Protein AF-A0A9E4X106-F1 (afdb_monomer_lite)

pLDDT: mean 78.05, std 12.94, range [44.59, 94.25]

Sequence (118 aa):
TEDYRITYKGVKAHIGASHWQFVARKNVLQQFLPFSMDRPMGQVLALDENINERGYLRLMTPEPLAMNMSNSVLPVPAGSRNRRPAKSLKRRVLDLAPVRRGLLWFYDRVFSWYYAEA

Radius of gyration: 22.35 Å; chains: 1; bounding box: 54×32×47 Å

Structure (mmCIF, N/CA/C/O backbone):
data_AF-A0A9E4X106-F1
#
_entry.id   AF-A0A9E4X106-F1
#
loop_
_atom_site.group_PDB
_atom_site.id
_atom_site.type_symbol
_atom_site.label_atom_id
_atom_site.label_alt_id
_atom_site.label_comp_id
_atom_site.label_asym_id
_atom_site.label_entity_id
_atom_site.label_seq_id
_atom_site.pdbx_PDB_ins_code
_atom_site.Cartn_x
_atom_site.Cartn_y
_atom_site.Cartn_z
_atom_site.occupancy
_atom_site.B_iso_or_equiv
_atom_site.auth_seq_id
_atom_site.auth_comp_id
_atom_site.auth_asym_id
_atom_site.auth_atom_id
_atom_site.pdbx_PDB_model_num
ATOM 1 N N . THR A 1 1 ? -2.042 14.248 -2.059 1.00 61.94 1 THR A N 1
ATOM 2 C CA . THR A 1 1 ? -2.412 12.979 -1.409 1.00 61.94 1 THR A CA 1
ATOM 3 C C . THR A 1 1 ? -2.612 13.277 0.053 1.00 61.94 1 THR A C 1
ATOM 5 O O . THR A 1 1 ? -1.751 13.937 0.619 1.00 61.94 1 THR A O 1
ATOM 8 N N . GLU A 1 2 ? -3.760 12.912 0.612 1.00 77.62 2 GLU A N 1
ATOM 9 C CA . GLU A 1 2 ? -4.094 13.155 2.019 1.00 77.62 2 GLU A CA 1
ATOM 10 C C . GLU A 1 2 ? -4.112 11.823 2.767 1.00 77.62 2 GLU A C 1
ATOM 12 O O . GLU A 1 2 ? -4.626 10.832 2.245 1.00 77.62 2 GLU A O 1
ATOM 17 N N . ASP A 1 3 ? -3.562 11.808 3.980 1.00 82.06 3 ASP A N 1
ATOM 18 C CA . ASP A 1 3 ? -3.584 10.634 4.847 1.00 82.06 3 ASP A CA 1
ATOM 19 C C . ASP A 1 3 ? -4.781 10.711 5.799 1.00 82.06 3 ASP A C 1
ATOM 21 O O . ASP A 1 3 ? -4.944 11.675 6.552 1.00 82.06 3 ASP A O 1
ATOM 25 N N . TYR A 1 4 ? -5.605 9.663 5.815 1.00 87.62 4 TYR A N 1
ATOM 26 C CA . TYR A 1 4 ? -6.791 9.601 6.668 1.00 87.62 4 TYR A CA 1
ATOM 27 C C . TYR A 1 4 ? -6.528 8.764 7.923 1.00 87.62 4 TYR A C 1
ATOM 29 O O . TYR A 1 4 ? -6.113 7.603 7.849 1.00 87.62 4 TYR A O 1
ATOM 37 N N . ARG A 1 5 ? -6.822 9.340 9.097 1.00 90.56 5 ARG A N 1
ATOM 38 C CA . ARG A 1 5 ? -6.815 8.642 10.390 1.00 90.56 5 ARG A CA 1
ATOM 39 C C . ARG A 1 5 ? -8.234 8.513 10.923 1.00 90.56 5 ARG A C 1
ATOM 41 O O . ARG A 1 5 ? -8.908 9.516 11.141 1.00 90.56 5 ARG A O 1
ATOM 48 N N . ILE A 1 6 ? -8.649 7.287 11.211 1.00 91.94 6 ILE A N 1
ATOM 49 C CA . ILE A 1 6 ? -9.961 6.977 11.778 1.00 91.94 6 ILE A CA 1
ATOM 50 C C . ILE A 1 6 ? -9.845 6.582 13.246 1.00 91.94 6 ILE A C 1
ATOM 52 O O . ILE A 1 6 ? -8.813 6.085 13.695 1.00 91.94 6 ILE A O 1
ATOM 56 N N . THR A 1 7 ? -10.917 6.813 14.003 1.00 94.06 7 THR A N 1
ATOM 57 C CA . THR A 1 7 ? -11.053 6.337 15.384 1.00 94.06 7 THR A CA 1
ATOM 58 C C . THR A 1 7 ? -12.346 5.546 15.503 1.00 94.06 7 THR A C 1
ATOM 60 O O . THR A 1 7 ? -13.420 6.076 15.232 1.00 94.06 7 THR A O 1
ATOM 63 N N . TYR A 1 8 ? -12.255 4.288 15.925 1.00 91.00 8 TYR A N 1
ATOM 64 C CA . TYR A 1 8 ? -13.408 3.421 16.142 1.00 91.00 8 TYR A CA 1
ATOM 65 C C . TYR A 1 8 ? -13.300 2.752 17.509 1.00 91.00 8 TYR A C 1
ATOM 67 O O . TYR A 1 8 ? -12.310 2.086 17.798 1.00 91.00 8 TYR A O 1
ATOM 75 N N . LYS A 1 9 ? -14.311 2.940 18.368 1.00 94.25 9 LYS A N 1
ATOM 76 C CA . LYS A 1 9 ? -14.335 2.397 19.743 1.00 94.25 9 LYS A CA 1
ATOM 77 C C . LYS A 1 9 ? -13.053 2.700 20.543 1.00 94.25 9 LYS A C 1
ATOM 79 O O . LYS A 1 9 ? -12.542 1.846 21.256 1.00 94.25 9 LYS A O 1
ATOM 84 N N . GLY A 1 10 ? -12.508 3.907 20.381 1.00 93.94 10 GLY A N 1
ATOM 85 C CA . GLY A 1 10 ? -11.263 4.338 21.032 1.00 93.94 10 GLY A CA 1
ATOM 86 C C . GLY A 1 10 ? -9.971 3.844 20.367 1.00 93.94 10 GLY A C 1
ATOM 87 O O . GLY A 1 10 ? -8.895 4.307 20.733 1.00 93.94 10 GLY A O 1
ATOM 88 N N . VAL A 1 11 ? -10.055 2.972 19.359 1.00 91.12 11 VAL A N 1
ATOM 89 C CA . VAL A 1 11 ? -8.899 2.488 18.594 1.00 91.12 11 VAL A CA 1
ATOM 90 C C . VAL A 1 11 ? -8.651 3.414 17.411 1.00 91.12 11 VAL A C 1
ATOM 92 O O . VAL A 1 11 ? -9.549 3.647 16.601 1.00 91.12 11 VAL A O 1
ATOM 95 N N . LYS A 1 12 ? -7.433 3.946 17.310 1.00 94.00 12 LYS A N 1
ATOM 96 C CA . LYS A 1 12 ? -6.993 4.787 16.191 1.00 94.00 12 LYS A CA 1
ATOM 97 C C . LYS A 1 12 ? -6.307 3.925 15.136 1.00 94.00 12 LYS A C 1
ATOM 99 O O . LYS A 1 12 ? -5.543 3.033 15.491 1.00 94.00 12 LYS A O 1
ATOM 104 N N . ALA A 1 13 ? -6.547 4.215 13.863 1.00 91.62 13 ALA A N 1
ATOM 105 C CA . ALA A 1 13 ? -5.870 3.556 12.751 1.00 91.62 13 ALA A CA 1
ATOM 106 C C . ALA A 1 13 ? -5.724 4.496 11.548 1.00 91.62 13 ALA A C 1
ATOM 108 O O . ALA A 1 13 ? -6.562 5.375 11.341 1.00 91.62 13 ALA A O 1
ATOM 109 N N . HIS A 1 14 ? -4.681 4.293 10.748 1.00 89.88 14 HIS A N 1
ATOM 110 C CA . HIS A 1 14 ? -4.524 4.948 9.446 1.00 89.88 14 HIS A CA 1
ATOM 111 C C . HIS A 1 14 ? -5.102 4.081 8.331 1.00 89.88 14 HIS A C 1
ATOM 113 O O . HIS A 1 14 ? -5.017 2.854 8.397 1.00 89.88 14 HIS A O 1
ATOM 119 N N . ILE A 1 15 ? -5.677 4.724 7.317 1.00 88.38 15 ILE A N 1
ATOM 120 C CA . ILE A 1 15 ? -6.168 4.073 6.099 1.00 88.38 15 ILE A CA 1
ATOM 121 C C . ILE A 1 15 ? -5.034 4.010 5.071 1.00 88.38 15 ILE A C 1
ATOM 123 O O . ILE A 1 15 ? -4.256 4.952 4.955 1.00 88.38 15 ILE A O 1
ATOM 127 N N . GLY A 1 16 ? -4.970 2.921 4.302 1.00 74.81 16 GLY A N 1
ATOM 128 C CA . GLY A 1 16 ? -4.022 2.791 3.191 1.00 74.81 16 GLY A CA 1
ATOM 129 C C . GLY A 1 16 ? -2.735 2.082 3.596 1.00 74.81 16 GLY A C 1
ATOM 130 O O . GLY A 1 16 ? -1.641 2.521 3.252 1.00 74.81 16 GLY A O 1
ATOM 131 N N . ALA A 1 17 ? -2.868 0.990 4.354 1.00 66.94 17 ALA A N 1
ATOM 132 C CA . ALA A 1 17 ? -1.732 0.170 4.750 1.00 66.94 17 ALA A CA 1
ATOM 133 C C . ALA A 1 17 ? -0.871 -0.262 3.560 1.00 66.94 17 ALA A C 1
ATOM 135 O O . ALA A 1 17 ? -1.390 -0.671 2.522 1.00 66.94 17 ALA A O 1
ATOM 136 N N . SER A 1 18 ? 0.451 -0.237 3.747 1.00 64.88 18 SER A N 1
ATOM 137 C CA . SER A 1 18 ? 1.368 -0.885 2.809 1.00 64.88 18 SER A CA 1
ATOM 138 C C . SER A 1 18 ? 1.097 -2.396 2.749 1.00 64.88 18 SER A C 1
ATOM 140 O O . SER A 1 18 ? 0.646 -2.986 3.729 1.00 64.88 18 SER A O 1
ATOM 142 N N . HIS A 1 19 ? 1.434 -3.029 1.618 1.00 67.44 19 HIS A N 1
ATOM 143 C CA . HIS A 1 19 ? 1.350 -4.481 1.392 1.00 67.44 19 HIS A CA 1
ATOM 144 C C . HIS A 1 19 ? 2.272 -5.269 2.330 1.00 67.44 19 HIS A C 1
ATOM 146 O O . HIS A 1 19 ? 3.398 -5.628 1.989 1.00 67.44 19 HIS A O 1
ATOM 152 N N . TRP A 1 20 ? 1.807 -5.478 3.551 1.00 69.88 20 TRP A N 1
ATOM 153 C CA . TRP A 1 20 ? 2.493 -6.210 4.602 1.00 69.88 20 TRP A CA 1
ATOM 154 C C . TRP A 1 20 ? 1.627 -7.385 5.032 1.00 69.88 20 TRP A C 1
ATOM 156 O O . TRP A 1 20 ? 0.463 -7.501 4.649 1.00 69.88 20 TRP A O 1
ATOM 166 N N . GLN A 1 21 ? 2.190 -8.265 5.852 1.00 76.12 21 GLN A N 1
ATOM 167 C CA . GLN A 1 21 ? 1.390 -9.275 6.529 1.00 76.12 21 GLN A CA 1
ATOM 168 C C . GLN A 1 21 ? 0.358 -8.581 7.426 1.00 76.12 21 GLN A C 1
ATOM 170 O O . GLN A 1 21 ? 0.706 -7.725 8.237 1.00 76.12 21 GLN A O 1
ATOM 175 N N . PHE A 1 22 ? -0.910 -8.951 7.271 1.00 84.00 22 PHE A N 1
ATOM 176 C CA . PHE A 1 22 ? -2.017 -8.404 8.046 1.00 84.00 22 PHE A CA 1
ATOM 177 C C . PHE A 1 22 ? -2.909 -9.525 8.569 1.00 84.00 22 PHE A C 1
ATOM 179 O O . PHE A 1 22 ? -2.894 -10.653 8.074 1.00 84.00 22 PHE A O 1
ATOM 186 N N . VAL A 1 23 ? -3.711 -9.192 9.576 1.00 87.69 23 VAL A N 1
ATOM 187 C CA . VAL A 1 23 ? -4.737 -10.083 10.112 1.00 87.69 23 VAL A CA 1
ATOM 188 C C . VAL A 1 23 ? -6.096 -9.585 9.649 1.00 87.69 23 VAL A C 1
ATOM 190 O O . VAL A 1 23 ? -6.411 -8.403 9.770 1.00 87.69 23 VAL A O 1
ATOM 193 N N . ALA A 1 24 ? -6.922 -10.495 9.144 1.00 88.81 24 ALA A N 1
ATOM 194 C CA . ALA A 1 24 ? -8.302 -10.213 8.782 1.00 88.81 24 ALA A CA 1
ATOM 195 C C . ALA A 1 24 ? -9.211 -11.383 9.154 1.00 88.81 24 ALA A C 1
ATOM 197 O O . ALA A 1 24 ? -8.766 -12.505 9.406 1.00 88.81 24 ALA A O 1
ATOM 198 N N . ARG A 1 25 ? -10.519 -11.117 9.202 1.00 91.44 25 ARG A N 1
ATOM 199 C CA . ARG A 1 25 ? -11.498 -12.167 9.479 1.00 91.44 25 ARG A CA 1
ATOM 200 C C . ARG A 1 25 ? -11.522 -13.171 8.328 1.00 91.44 25 ARG A C 1
ATOM 202 O O . ARG A 1 25 ? -11.630 -12.785 7.166 1.00 91.44 25 ARG A O 1
ATOM 209 N N . LYS A 1 26 ? -11.506 -14.463 8.666 1.00 91.69 26 LYS A N 1
ATOM 210 C CA . LYS A 1 26 ? -11.531 -15.566 7.690 1.00 91.69 26 LYS A CA 1
ATOM 211 C C . LYS A 1 26 ? -12.682 -15.440 6.689 1.00 91.69 26 LYS A C 1
ATOM 213 O O . LYS A 1 26 ? -12.462 -15.568 5.492 1.00 91.69 26 LYS A O 1
ATOM 218 N N . ASN A 1 27 ? -13.887 -15.151 7.177 1.00 93.56 27 ASN A N 1
ATOM 219 C CA . ASN A 1 27 ? -15.081 -15.015 6.341 1.00 93.56 27 ASN A CA 1
ATOM 220 C C . ASN A 1 27 ? -15.013 -13.838 5.355 1.00 93.56 27 ASN A C 1
ATOM 222 O O . ASN A 1 27 ? -15.709 -13.872 4.351 1.00 93.56 27 ASN A O 1
ATOM 226 N N . VAL A 1 28 ? -14.206 -12.810 5.634 1.00 91.31 28 VAL A N 1
ATOM 227 C CA . VAL A 1 28 ? -13.959 -11.695 4.709 1.00 91.31 28 VAL A CA 1
ATOM 228 C C . VAL A 1 28 ? -12.942 -12.121 3.656 1.00 91.31 28 VAL A C 1
ATOM 230 O O . VAL A 1 28 ? -13.215 -12.000 2.469 1.00 91.31 28 VAL A O 1
ATOM 233 N N . LEU A 1 29 ? -11.813 -12.709 4.069 1.00 88.12 29 LEU A N 1
ATOM 234 C CA . LEU A 1 29 ? -10.775 -13.184 3.142 1.00 88.12 29 LEU A CA 1
ATOM 235 C C . LEU A 1 29 ? -11.308 -14.209 2.136 1.00 88.12 29 LEU A C 1
ATOM 237 O O . LEU A 1 29 ? -10.954 -14.167 0.962 1.00 88.12 29 LEU A O 1
ATOM 241 N N . GLN A 1 30 ? -12.199 -15.099 2.579 1.00 90.25 30 GLN A N 1
ATOM 242 C CA . GLN A 1 30 ? -12.818 -16.104 1.716 1.00 90.25 30 GLN A CA 1
ATOM 243 C C . GLN A 1 30 ? -13.646 -15.512 0.568 1.00 90.25 30 GLN A C 1
ATOM 245 O O . GLN A 1 30 ? -13.837 -16.196 -0.426 1.00 90.25 30 GLN A O 1
ATOM 250 N N . GLN A 1 31 ? -14.100 -14.259 0.658 1.00 90.12 31 GLN A N 1
ATOM 251 C CA . GLN A 1 31 ? -14.856 -13.610 -0.422 1.00 90.12 31 GLN A CA 1
ATOM 252 C C . GLN A 1 31 ? -13.974 -13.238 -1.618 1.00 90.12 31 GLN A C 1
ATOM 254 O O . GLN A 1 31 ? -14.489 -12.961 -2.701 1.00 90.12 31 GLN A O 1
ATOM 259 N N . PHE A 1 32 ? -12.662 -13.163 -1.405 1.00 85.25 32 PHE A N 1
ATOM 260 C CA . PHE A 1 32 ? -11.673 -12.826 -2.426 1.00 85.25 32 PHE A CA 1
ATOM 261 C C . PHE A 1 32 ? -10.885 -14.062 -2.875 1.00 85.25 32 PHE A C 1
ATOM 263 O O . PHE A 1 32 ? -10.110 -13.982 -3.816 1.00 85.25 32 PHE A O 1
ATOM 270 N N . LEU A 1 33 ? -11.089 -15.200 -2.206 1.00 83.56 33 LEU A N 1
ATOM 271 C CA . LEU A 1 33 ? -10.439 -16.473 -2.486 1.00 83.56 33 LEU A CA 1
ATOM 272 C C . LEU A 1 33 ? -11.356 -17.400 -3.305 1.00 83.56 33 LEU A C 1
ATOM 274 O O . LEU A 1 33 ? -12.569 -17.381 -3.104 1.00 83.56 33 LEU A O 1
ATOM 278 N N . PRO A 1 34 ? -10.790 -18.295 -4.133 1.00 78.56 34 PRO A N 1
ATOM 279 C CA . PRO A 1 34 ? -9.368 -18.411 -4.452 1.00 78.56 34 PRO A CA 1
ATOM 280 C C . PRO A 1 34 ? -8.924 -17.327 -5.445 1.00 78.56 34 PRO A C 1
ATOM 282 O O . PRO A 1 34 ? -9.637 -17.011 -6.392 1.00 78.56 34 PRO A O 1
ATOM 285 N N . PHE A 1 35 ? -7.718 -16.793 -5.259 1.00 70.81 35 PHE A N 1
ATOM 286 C CA . PHE A 1 35 ? -7.063 -15.984 -6.286 1.00 70.81 35 PHE A CA 1
ATOM 287 C C . PHE A 1 35 ? -6.283 -16.923 -7.209 1.00 70.81 35 PHE A C 1
ATOM 289 O O . PHE A 1 35 ? -5.463 -17.709 -6.731 1.00 70.81 35 PHE A O 1
ATOM 296 N N . SER A 1 36 ? -6.531 -16.851 -8.516 1.00 66.06 36 SER A N 1
ATOM 297 C CA . SER A 1 36 ? -5.730 -17.586 -9.503 1.00 66.06 36 SER A CA 1
ATOM 298 C C . SER A 1 36 ? -4.376 -16.895 -9.617 1.00 66.06 36 SER A C 1
ATOM 300 O O . SER A 1 36 ? -4.328 -15.733 -10.011 1.00 66.06 36 SER A O 1
ATOM 302 N N . MET A 1 37 ? -3.305 -17.578 -9.203 1.00 59.06 37 MET A N 1
ATOM 303 C CA . MET A 1 37 ? -1.946 -17.031 -9.081 1.00 59.06 37 MET A CA 1
ATOM 304 C C . MET A 1 37 ? -1.068 -17.380 -10.296 1.00 59.06 37 MET A C 1
ATOM 306 O O . MET A 1 37 ? 0.054 -17.857 -10.145 1.00 59.06 37 MET A O 1
ATOM 310 N N . ASP A 1 38 ? -1.579 -17.176 -11.512 1.00 67.50 38 ASP A N 1
ATOM 311 C CA . ASP A 1 38 ? -0.844 -17.502 -12.747 1.00 67.50 38 ASP A CA 1
ATOM 312 C C . ASP A 1 38 ? 0.323 -16.538 -13.033 1.00 67.50 38 ASP A C 1
ATOM 314 O O . ASP A 1 38 ? 1.235 -16.867 -13.792 1.00 67.50 38 ASP A O 1
ATOM 318 N N . ARG A 1 39 ? 0.327 -15.334 -12.433 1.00 64.00 39 ARG A N 1
ATOM 319 C CA . ARG A 1 39 ? 1.355 -14.308 -12.662 1.00 64.00 39 ARG A CA 1
ATOM 320 C C . ARG A 1 39 ? 1.832 -13.670 -11.351 1.00 64.00 39 ARG A C 1
ATOM 322 O O . ARG A 1 39 ? 1.02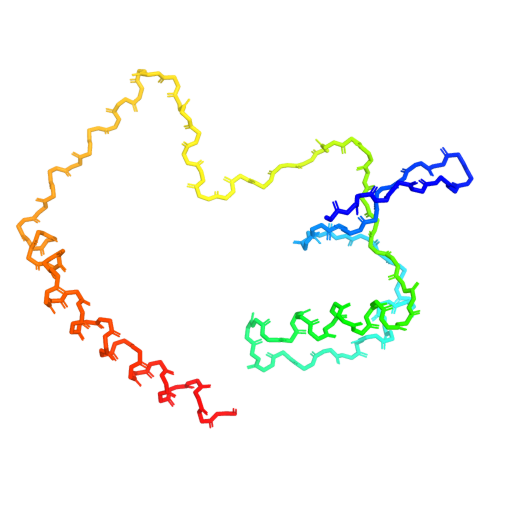8 -13.106 -10.615 1.00 64.00 39 ARG A O 1
ATOM 329 N N . PRO A 1 40 ? 3.152 -13.606 -11.102 1.00 55.69 40 PRO A N 1
ATOM 330 C CA . PRO A 1 40 ? 3.719 -13.262 -9.793 1.00 55.69 40 PRO A CA 1
ATOM 331 C C . PRO A 1 40 ? 3.498 -11.819 -9.289 1.00 55.69 40 PRO A C 1
ATOM 333 O O . PRO A 1 40 ? 3.908 -11.525 -8.171 1.00 55.69 40 PRO A O 1
ATOM 336 N N . MET A 1 41 ? 2.879 -10.914 -10.062 1.00 55.66 41 MET A N 1
ATOM 337 C CA . MET A 1 41 ? 2.689 -9.500 -9.667 1.00 55.66 41 MET A CA 1
ATOM 338 C C . MET A 1 41 ? 1.338 -8.882 -10.073 1.00 55.66 41 MET A C 1
ATOM 340 O O . MET A 1 41 ? 0.798 -8.077 -9.321 1.00 55.66 41 MET A O 1
ATOM 344 N N . GLY A 1 42 ? 0.760 -9.239 -11.228 1.00 60.97 42 GLY A N 1
ATOM 345 C CA . GLY A 1 42 ? -0.461 -8.578 -11.730 1.00 60.97 42 GLY A CA 1
ATOM 346 C C . GLY A 1 42 ? -1.714 -8.837 -10.885 1.00 60.97 42 GLY A C 1
ATOM 347 O O . GLY A 1 42 ? -2.589 -7.985 -10.777 1.00 60.97 42 GLY A O 1
ATOM 348 N N . GLN A 1 43 ? -1.783 -9.997 -10.237 1.00 68.44 43 GLN A N 1
ATOM 349 C CA . GLN A 1 43 ? -2.973 -10.436 -9.501 1.00 68.44 43 GLN A CA 1
ATOM 350 C C . GLN A 1 43 ? -3.063 -9.847 -8.085 1.00 68.44 43 GLN A C 1
ATOM 352 O O . GLN A 1 43 ? -4.140 -9.835 -7.494 1.00 68.44 43 GLN A O 1
ATOM 357 N N . VAL A 1 44 ? -1.961 -9.301 -7.559 1.00 72.38 44 VAL A N 1
ATOM 358 C CA . VAL A 1 44 ? -1.944 -8.621 -6.254 1.00 72.38 44 VAL A CA 1
ATOM 359 C C . VAL A 1 44 ? -2.664 -7.271 -6.339 1.00 72.38 44 VAL A C 1
ATOM 361 O O . VAL A 1 44 ? -3.424 -6.933 -5.438 1.00 72.38 44 VAL A O 1
ATOM 364 N N . LEU A 1 45 ? -2.499 -6.541 -7.451 1.00 77.44 45 LEU A N 1
ATOM 365 C CA . LEU A 1 45 ? -3.224 -5.290 -7.695 1.00 77.44 45 LEU A CA 1
ATOM 366 C C . LEU A 1 45 ? -4.737 -5.528 -7.801 1.00 77.44 45 LEU A C 1
ATOM 368 O O . LEU A 1 45 ? -5.509 -4.823 -7.163 1.00 77.44 45 LEU A O 1
ATOM 372 N N . ALA A 1 46 ? -5.147 -6.564 -8.538 1.00 77.56 46 ALA A N 1
ATOM 373 C CA . ALA A 1 46 ? -6.558 -6.911 -8.705 1.00 77.56 46 ALA A CA 1
ATOM 374 C C . ALA A 1 46 ? -7.237 -7.282 -7.374 1.00 77.56 46 ALA A C 1
ATOM 376 O O . ALA A 1 46 ? -8.391 -6.925 -7.137 1.00 77.56 46 ALA A O 1
ATOM 377 N N . LEU A 1 47 ? -6.522 -7.978 -6.480 1.00 80.94 47 LEU A N 1
ATOM 378 C CA . LEU A 1 47 ? -7.006 -8.254 -5.126 1.00 80.94 47 LEU A CA 1
ATOM 379 C C . LEU A 1 47 ? -7.243 -6.951 -4.349 1.00 80.94 47 LEU A C 1
ATOM 381 O O . LEU A 1 47 ? -8.281 -6.789 -3.711 1.00 80.94 47 LEU A O 1
ATOM 385 N N . ASP A 1 48 ? -6.285 -6.032 -4.417 1.00 81.31 48 ASP A N 1
ATOM 386 C CA . ASP A 1 48 ? -6.335 -4.738 -3.743 1.00 81.31 48 ASP A CA 1
ATOM 387 C C . ASP A 1 48 ? -7.492 -3.859 -4.229 1.00 81.31 48 ASP A C 1
ATOM 389 O O . ASP A 1 48 ? -8.224 -3.287 -3.418 1.00 81.31 48 ASP A O 1
ATOM 393 N N . GLU A 1 49 ? -7.680 -3.778 -5.545 1.00 84.38 49 GLU A N 1
ATOM 394 C CA . GLU A 1 49 ? -8.796 -3.064 -6.168 1.00 84.38 49 GLU A CA 1
ATOM 395 C C . GLU A 1 49 ? -10.133 -3.659 -5.720 1.00 84.38 49 GLU A C 1
ATOM 397 O O . GLU A 1 49 ? -10.993 -2.924 -5.237 1.00 84.38 49 GLU A O 1
ATOM 402 N N . ASN A 1 50 ? -10.274 -4.988 -5.740 1.00 85.69 50 ASN A N 1
ATOM 403 C CA . ASN A 1 50 ? -11.506 -5.663 -5.327 1.00 85.69 50 ASN A CA 1
ATOM 404 C C . ASN A 1 50 ? -11.849 -5.421 -3.844 1.00 85.69 50 ASN A C 1
ATOM 406 O O . ASN A 1 50 ? -13.009 -5.210 -3.483 1.00 85.69 50 ASN A O 1
ATOM 410 N N . ILE A 1 51 ? -10.840 -5.430 -2.964 1.00 87.50 51 ILE A N 1
ATOM 411 C CA . ILE A 1 51 ? -11.007 -5.113 -1.537 1.00 87.50 51 ILE A CA 1
ATOM 412 C C . ILE A 1 51 ? -11.546 -3.685 -1.372 1.00 87.50 51 ILE A C 1
ATOM 414 O O . ILE A 1 51 ? -12.495 -3.478 -0.608 1.00 87.50 51 ILE A O 1
ATOM 418 N N . ASN A 1 52 ? -10.982 -2.724 -2.110 1.00 87.38 52 ASN A N 1
ATOM 419 C CA . ASN A 1 52 ? -11.410 -1.326 -2.065 1.00 87.38 52 ASN A CA 1
ATOM 420 C C . ASN A 1 52 ? -12.827 -1.142 -2.635 1.00 87.38 52 ASN A C 1
ATOM 422 O O . ASN A 1 52 ? -13.642 -0.459 -2.017 1.00 87.38 52 ASN A O 1
ATOM 426 N N . GLU A 1 53 ? -13.149 -1.779 -3.765 1.00 89.12 53 GLU A N 1
ATOM 427 C CA . GLU A 1 53 ? -14.476 -1.731 -4.401 1.00 89.12 53 GLU A CA 1
ATOM 428 C C . GLU A 1 53 ? -15.583 -2.257 -3.482 1.00 89.12 53 GLU A C 1
ATOM 430 O O . GLU A 1 53 ? -16.692 -1.724 -3.463 1.00 89.12 53 GLU A O 1
ATOM 435 N N . ARG A 1 54 ? -15.280 -3.268 -2.661 1.00 89.50 54 ARG A N 1
ATOM 436 C CA . ARG A 1 54 ? -16.210 -3.793 -1.648 1.00 89.50 54 ARG A CA 1
ATOM 437 C C . ARG A 1 54 ? -16.285 -2.948 -0.372 1.00 89.50 54 ARG A C 1
ATOM 439 O O . ARG A 1 54 ? -16.984 -3.326 0.567 1.00 89.50 54 ARG A O 1
ATOM 446 N N . GLY A 1 55 ? -15.587 -1.814 -0.324 1.00 89.81 55 GLY A N 1
ATOM 447 C CA . GLY A 1 55 ? -15.614 -0.872 0.794 1.00 89.81 55 GLY A CA 1
ATOM 448 C C . GLY A 1 55 ? -14.814 -1.326 2.017 1.00 89.81 55 GLY A C 1
ATOM 449 O O . GLY A 1 55 ? -15.005 -0.787 3.109 1.00 89.81 55 GLY A O 1
ATOM 450 N N . TYR A 1 56 ? -13.929 -2.316 1.871 1.00 90.12 56 TYR A N 1
ATOM 451 C CA . TYR A 1 56 ? -13.042 -2.717 2.956 1.00 90.12 56 TYR A CA 1
ATOM 452 C C . TYR A 1 56 ? -11.835 -1.784 3.039 1.00 90.12 56 TYR A C 1
ATOM 454 O O . TYR A 1 56 ? -11.232 -1.409 2.038 1.00 90.12 56 TYR A O 1
ATOM 462 N N . LEU A 1 57 ? -11.457 -1.435 4.268 1.00 87.56 57 LEU A N 1
ATOM 463 C CA . LEU A 1 57 ? -10.307 -0.582 4.541 1.00 87.56 57 LEU A CA 1
ATOM 464 C C . LEU A 1 57 ? -9.149 -1.418 5.072 1.00 87.56 57 LEU A C 1
ATOM 466 O O . LEU A 1 57 ? -9.311 -2.213 6.002 1.00 87.56 57 LEU A O 1
ATOM 470 N N . ARG A 1 58 ? -7.955 -1.179 4.531 1.00 88.31 58 ARG A N 1
ATOM 471 C CA . ARG A 1 58 ? -6.712 -1.689 5.111 1.00 88.31 58 ARG A CA 1
ATOM 472 C C . ARG A 1 58 ? -6.201 -0.707 6.148 1.00 88.31 58 ARG A C 1
ATOM 474 O O . ARG A 1 58 ? -5.913 0.447 5.826 1.00 88.31 58 ARG A O 1
ATOM 481 N N . LEU A 1 59 ? -6.113 -1.188 7.380 1.00 88.75 59 LEU A N 1
ATOM 482 C CA . LEU A 1 59 ? -5.791 -0.387 8.550 1.00 88.75 59 LEU A CA 1
ATOM 483 C C . LEU A 1 59 ? -4.348 -0.632 8.996 1.00 88.75 59 LEU A C 1
ATOM 485 O O . LEU A 1 59 ? -3.909 -1.779 9.043 1.00 88.75 59 LEU A O 1
ATOM 489 N N . MET A 1 60 ? -3.640 0.434 9.374 1.00 89.19 60 MET A N 1
ATOM 490 C CA . MET A 1 60 ? -2.367 0.350 10.102 1.00 89.19 60 MET A CA 1
ATOM 491 C C . MET A 1 60 ? -2.457 0.998 11.471 1.00 89.19 60 MET A C 1
ATOM 493 O O . MET A 1 60 ? -3.253 1.915 11.697 1.00 89.19 60 MET A O 1
ATOM 497 N N . THR A 1 61 ? -1.592 0.533 12.368 1.00 88.94 61 THR A N 1
ATOM 498 C CA . THR A 1 61 ? -1.367 1.173 13.659 1.00 88.94 61 THR A CA 1
ATOM 499 C C . THR A 1 61 ? -0.831 2.595 13.466 1.00 88.94 61 THR A C 1
ATOM 501 O O . THR A 1 61 ? -0.099 2.853 12.508 1.00 88.94 61 THR A O 1
ATOM 504 N N . PRO A 1 62 ? -1.194 3.535 14.352 1.00 88.69 62 PRO A N 1
ATOM 505 C CA . PRO A 1 62 ? -0.636 4.883 14.340 1.00 88.69 62 PRO A CA 1
ATOM 506 C C . PRO A 1 62 ? 0.845 4.905 14.708 1.00 88.69 62 PRO A C 1
ATOM 508 O O . PRO A 1 62 ? 1.579 5.768 14.234 1.00 88.69 62 PRO A O 1
ATOM 511 N N . GLU A 1 63 ? 1.305 3.945 15.506 1.00 88.25 63 GLU A N 1
ATOM 512 C CA . GLU A 1 63 ? 2.720 3.774 15.789 1.00 88.25 63 GLU A CA 1
ATOM 513 C C . GLU A 1 63 ? 3.408 2.949 14.683 1.00 88.25 63 GLU A C 1
ATOM 515 O O . GLU A 1 63 ? 2.893 1.894 14.286 1.00 88.25 63 GLU A O 1
ATOM 520 N N . PRO A 1 64 ? 4.594 3.371 14.205 1.00 83.94 64 PRO A N 1
ATOM 521 C CA . PRO A 1 64 ? 5.390 2.615 13.244 1.00 83.94 64 PRO A CA 1
ATOM 522 C C . PRO A 1 64 ? 6.111 1.458 13.951 1.00 83.94 64 PRO A C 1
ATOM 524 O O . PRO A 1 64 ? 7.288 1.543 14.290 1.00 83.94 64 PRO A O 1
ATOM 527 N N . LEU A 1 65 ? 5.388 0.365 14.198 1.00 83.75 65 LEU A N 1
ATOM 528 C CA . LEU A 1 65 ? 5.917 -0.804 14.915 1.00 83.75 65 LEU A CA 1
ATOM 529 C C . LEU A 1 65 ? 6.896 -1.640 14.084 1.00 83.75 65 LEU A C 1
ATOM 531 O O . LEU A 1 65 ? 7.659 -2.431 14.635 1.00 83.75 65 LEU A O 1
ATOM 535 N N . ALA A 1 66 ? 6.870 -1.486 12.762 1.00 80.56 66 ALA A N 1
ATOM 536 C CA . ALA A 1 66 ? 7.745 -2.212 11.865 1.00 80.56 66 ALA A CA 1
ATOM 537 C C . ALA A 1 66 ? 8.178 -1.325 10.695 1.00 80.56 66 ALA A C 1
ATOM 539 O O . ALA A 1 66 ? 7.425 -0.475 10.221 1.00 80.56 66 ALA A O 1
ATOM 540 N N . MET A 1 67 ? 9.409 -1.535 10.225 1.00 78.12 67 MET A N 1
ATOM 541 C CA . MET A 1 67 ? 10.009 -0.763 9.137 1.00 78.12 67 MET A CA 1
ATOM 542 C C . MET A 1 67 ? 10.580 -1.705 8.080 1.00 78.12 67 MET A C 1
ATOM 544 O O . MET A 1 67 ? 11.337 -2.622 8.396 1.00 78.12 67 MET A O 1
ATOM 548 N N . ASN A 1 68 ? 10.199 -1.494 6.818 1.00 76.94 68 ASN A N 1
ATOM 549 C CA . ASN A 1 68 ? 10.727 -2.286 5.717 1.00 76.94 68 ASN A CA 1
ATOM 550 C C . ASN A 1 68 ? 12.200 -1.910 5.535 1.00 76.94 68 ASN A C 1
ATOM 552 O O . ASN A 1 68 ? 12.519 -0.789 5.143 1.00 76.94 68 ASN A O 1
ATOM 556 N N . MET A 1 69 ? 13.098 -2.844 5.838 1.00 76.88 69 MET A N 1
ATOM 557 C CA . MET A 1 69 ? 14.535 -2.599 5.730 1.00 76.88 69 MET A CA 1
ATOM 558 C C . MET A 1 69 ? 15.044 -2.655 4.283 1.00 76.88 69 MET A C 1
ATOM 560 O O . MET A 1 69 ? 16.123 -2.131 4.007 1.00 76.88 69 MET A O 1
ATOM 564 N N . SER A 1 70 ? 14.265 -3.216 3.346 1.00 68.12 70 SER A N 1
ATOM 565 C CA . SER A 1 70 ? 14.632 -3.399 1.933 1.00 68.12 70 SER A CA 1
ATOM 566 C C . SER A 1 70 ? 16.070 -3.937 1.782 1.00 68.12 70 SER A C 1
ATOM 568 O O . SER A 1 70 ? 16.608 -4.571 2.687 1.00 68.12 70 SER A O 1
ATOM 570 N N . ASN A 1 71 ? 16.727 -3.668 0.651 1.00 72.62 71 ASN A N 1
ATOM 571 C CA . ASN A 1 71 ? 18.176 -3.844 0.499 1.00 72.62 71 ASN A CA 1
ATOM 572 C C . ASN A 1 71 ? 18.954 -2.601 0.968 1.00 72.62 71 ASN A C 1
ATOM 574 O O . ASN A 1 71 ? 19.982 -2.242 0.386 1.00 72.62 71 ASN A O 1
ATOM 578 N N . SER A 1 72 ? 18.454 -1.901 1.987 1.00 57.47 72 SER A N 1
ATOM 579 C CA . SER A 1 72 ? 19.126 -0.723 2.516 1.00 57.47 72 SER A CA 1
ATOM 580 C C . SER A 1 72 ? 20.304 -1.180 3.366 1.00 57.47 72 SER A C 1
ATOM 582 O O . SER A 1 72 ? 20.144 -1.653 4.489 1.00 57.47 72 SER A O 1
ATOM 584 N N . VAL A 1 73 ? 21.516 -0.998 2.846 1.00 61.09 73 VAL A N 1
ATOM 585 C CA . VAL A 1 73 ? 22.703 -0.897 3.696 1.00 61.09 73 VAL A CA 1
ATOM 586 C C . VAL A 1 73 ? 22.556 0.393 4.496 1.00 61.09 73 VAL A C 1
ATOM 588 O O . VAL A 1 73 ? 23.008 1.452 4.065 1.00 61.09 73 VAL A O 1
ATOM 591 N N . LEU A 1 74 ? 21.869 0.320 5.641 1.00 60.41 74 LEU A N 1
ATOM 592 C CA . LEU A 1 74 ? 21.970 1.348 6.677 1.00 60.41 74 LEU A CA 1
ATOM 593 C C . LEU A 1 74 ? 23.452 1.731 6.807 1.00 60.41 74 LEU A C 1
ATOM 595 O O . LEU A 1 74 ? 24.304 0.841 6.693 1.00 60.41 74 LEU A O 1
ATOM 599 N N . PRO A 1 75 ? 23.797 3.014 7.003 1.00 56.03 75 PRO A N 1
ATOM 600 C CA . PRO A 1 75 ? 25.179 3.394 7.222 1.00 56.03 75 PRO A CA 1
ATOM 601 C C . PRO A 1 75 ? 25.624 2.757 8.538 1.00 56.03 75 PRO A C 1
ATOM 603 O O . PRO A 1 75 ? 25.420 3.295 9.621 1.00 56.03 75 PRO A O 1
ATOM 606 N N . VAL A 1 76 ? 26.198 1.559 8.440 1.00 56.19 76 VAL A N 1
ATOM 607 C CA . VAL A 1 76 ? 26.944 0.927 9.518 1.00 56.19 76 VAL A CA 1
ATOM 608 C C . VAL A 1 76 ? 27.990 1.962 9.945 1.00 56.19 76 VAL A C 1
ATOM 610 O O . VAL A 1 76 ? 28.592 2.579 9.054 1.00 56.19 76 VAL A O 1
ATOM 613 N N . PRO A 1 77 ? 28.199 2.199 11.257 1.00 57.69 77 PRO A N 1
ATOM 614 C CA . PRO A 1 77 ? 29.185 3.156 11.745 1.00 57.69 77 PRO A CA 1
ATOM 615 C C . PRO A 1 77 ? 30.477 3.045 10.935 1.00 57.69 77 PRO A C 1
ATOM 617 O O . PRO A 1 77 ? 30.913 1.930 10.629 1.00 57.69 77 PRO A O 1
ATOM 620 N N . ALA A 1 78 ? 31.055 4.191 10.560 1.00 54.16 78 ALA A N 1
ATOM 621 C CA . ALA A 1 78 ? 32.081 4.370 9.521 1.00 54.16 78 ALA A CA 1
ATOM 622 C C . ALA A 1 78 ? 33.351 3.482 9.623 1.00 54.16 78 ALA A C 1
ATOM 624 O O . ALA A 1 78 ? 34.226 3.559 8.761 1.00 54.16 78 ALA A O 1
ATOM 625 N N . GLY A 1 79 ? 33.455 2.624 10.640 1.00 51.81 79 GLY A N 1
ATOM 626 C CA . GLY A 1 79 ? 34.501 1.625 10.832 1.00 51.81 79 GLY A CA 1
ATOM 627 C C . GLY A 1 79 ? 34.366 0.344 9.996 1.00 51.81 79 GLY A C 1
ATOM 628 O O . GLY A 1 79 ? 35.371 -0.332 9.808 1.00 51.81 79 GLY A O 1
ATOM 629 N N . SER A 1 80 ? 33.201 0.009 9.423 1.00 52.00 80 SER A N 1
ATOM 630 C CA . SER A 1 80 ? 33.085 -1.151 8.510 1.00 52.00 80 SER A CA 1
ATOM 631 C C . SER A 1 80 ? 33.149 -0.728 7.041 1.00 52.00 80 SER A C 1
ATOM 633 O O . SER A 1 80 ? 32.257 -0.954 6.223 1.00 52.00 80 SER A O 1
ATOM 635 N N . ARG A 1 81 ? 34.255 -0.083 6.665 1.00 46.94 81 ARG A N 1
ATOM 636 C CA . ARG A 1 81 ? 34.557 0.181 5.257 1.00 46.94 81 ARG A CA 1
ATOM 637 C C . ARG A 1 81 ? 34.928 -1.147 4.601 1.00 46.94 81 ARG A C 1
ATOM 639 O O . ARG A 1 81 ? 36.102 -1.458 4.423 1.00 46.94 81 ARG A O 1
ATOM 646 N N . ASN A 1 82 ? 33.918 -1.948 4.269 1.00 54.19 82 ASN A N 1
ATOM 647 C CA . ASN A 1 82 ? 34.094 -3.149 3.474 1.00 54.19 82 ASN A CA 1
ATOM 648 C C . ASN A 1 82 ? 34.744 -2.683 2.167 1.00 54.19 82 ASN A C 1
ATOM 650 O O . ASN A 1 82 ? 34.134 -1.932 1.397 1.00 54.19 82 ASN A O 1
ATOM 654 N N . ARG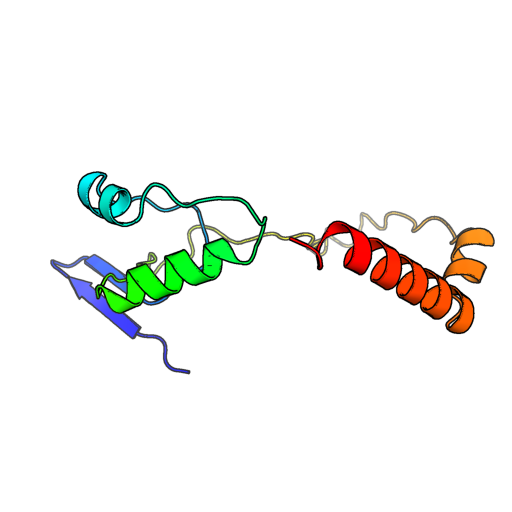 A 1 83 ? 36.031 -3.004 1.979 1.00 56.91 83 ARG A N 1
ATOM 655 C CA . ARG A 1 83 ? 36.795 -2.612 0.792 1.00 56.91 83 ARG A CA 1
ATOM 656 C C . ARG A 1 83 ? 36.020 -3.143 -0.403 1.00 56.91 83 ARG A C 1
ATOM 658 O O . ARG A 1 83 ? 35.998 -4.349 -0.623 1.00 56.91 83 ARG A O 1
ATOM 665 N N . ARG A 1 84 ? 35.343 -2.260 -1.148 1.00 59.56 84 ARG A N 1
ATOM 666 C CA . ARG A 1 84 ? 34.670 -2.657 -2.388 1.00 59.56 84 ARG A CA 1
ATOM 667 C C . ARG A 1 84 ? 35.744 -3.328 -3.247 1.00 59.56 84 ARG A C 1
ATOM 669 O O . ARG A 1 84 ? 36.728 -2.652 -3.559 1.00 59.56 84 ARG A O 1
ATOM 676 N N . PRO A 1 85 ? 35.617 -4.626 -3.580 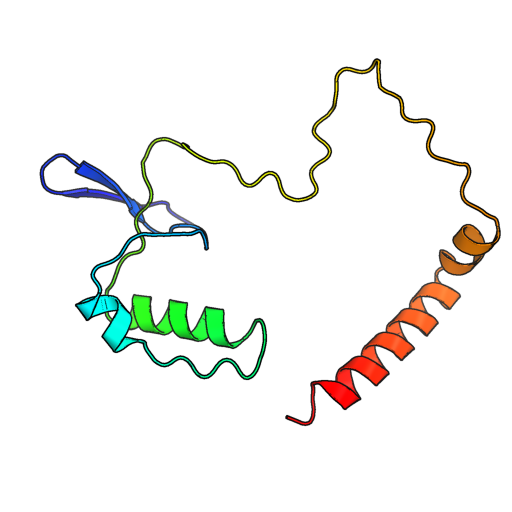1.00 62.66 85 PRO A N 1
ATOM 677 C CA . PRO A 1 85 ? 36.621 -5.286 -4.394 1.00 62.66 85 PRO A CA 1
ATOM 678 C C . PRO A 1 85 ? 36.727 -4.506 -5.700 1.00 62.66 85 PRO A C 1
ATOM 680 O O . PRO A 1 85 ? 35.706 -4.100 -6.269 1.00 62.66 85 PRO A O 1
ATOM 683 N N . ALA A 1 86 ? 37.958 -4.236 -6.137 1.00 67.56 86 ALA A N 1
ATOM 684 C CA . ALA A 1 86 ? 38.197 -3.519 -7.379 1.00 67.56 86 ALA A CA 1
ATOM 685 C C . ALA A 1 86 ? 37.363 -4.175 -8.489 1.00 67.56 86 ALA A C 1
ATOM 687 O O . ALA A 1 86 ? 37.418 -5.392 -8.681 1.00 67.56 86 ALA A O 1
ATOM 688 N N . LYS A 1 87 ? 36.523 -3.384 -9.173 1.00 65.06 87 LYS A N 1
ATOM 689 C CA . LYS A 1 87 ? 35.678 -3.904 -10.255 1.00 65.06 87 LYS A CA 1
ATOM 690 C C . LYS A 1 87 ? 36.584 -4.598 -11.277 1.00 65.06 87 LYS A C 1
ATOM 692 O O . LYS A 1 87 ? 37.419 -3.939 -11.892 1.00 65.06 87 LYS A O 1
ATOM 697 N N . SER A 1 88 ? 36.396 -5.908 -11.449 1.00 77.00 88 SER A N 1
ATOM 698 C CA . SER A 1 88 ? 37.066 -6.703 -12.483 1.00 77.00 88 SER A CA 1
ATOM 699 C C . SER A 1 88 ? 36.900 -6.047 -13.859 1.00 77.00 88 SER A C 1
ATOM 701 O O . SER A 1 88 ? 35.833 -5.505 -14.159 1.00 77.00 88 SER A O 1
ATOM 703 N N . LEU A 1 89 ? 37.929 -6.138 -14.708 1.00 74.38 89 LEU A N 1
ATOM 704 C CA . LEU A 1 89 ? 37.906 -5.686 -16.107 1.00 74.38 89 LEU A CA 1
ATOM 705 C C . LEU A 1 89 ? 36.651 -6.168 -16.854 1.00 74.38 89 LEU A C 1
ATOM 707 O O . LEU A 1 89 ? 36.037 -5.388 -17.575 1.00 74.38 89 LEU A O 1
ATOM 711 N N . LYS A 1 90 ? 36.190 -7.398 -16.582 1.00 75.69 90 LYS A N 1
ATOM 712 C CA . LYS A 1 90 ? 34.948 -7.9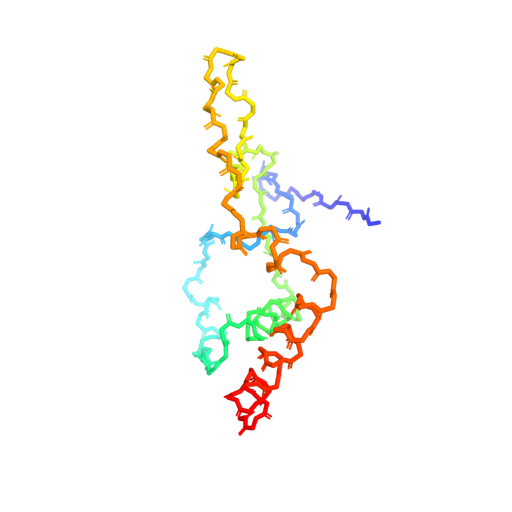48 -17.150 1.00 75.69 90 LYS A CA 1
ATOM 713 C C . LYS A 1 90 ? 33.714 -7.121 -16.775 1.00 75.69 90 LYS A C 1
ATOM 715 O O . LYS A 1 90 ? 32.907 -6.805 -17.639 1.00 75.69 90 LYS A O 1
ATOM 720 N N . ARG A 1 91 ? 33.585 -6.710 -15.506 1.00 74.88 91 ARG A N 1
ATOM 721 C CA . ARG A 1 91 ? 32.473 -5.852 -15.052 1.00 74.88 91 ARG A CA 1
ATOM 722 C C . ARG A 1 91 ? 32.549 -4.451 -15.654 1.00 74.88 91 ARG A C 1
ATOM 724 O O . ARG A 1 91 ? 31.512 -3.882 -15.947 1.00 74.88 91 ARG A O 1
ATOM 731 N N . ARG A 1 92 ? 33.751 -3.911 -15.888 1.00 76.75 92 ARG A N 1
ATOM 732 C CA . ARG A 1 92 ? 33.912 -2.608 -16.559 1.00 76.75 92 ARG A CA 1
ATOM 733 C C . ARG A 1 92 ? 33.466 -2.643 -18.020 1.00 76.75 92 ARG A C 1
ATOM 735 O O . ARG A 1 92 ? 32.845 -1.690 -18.467 1.00 76.75 92 ARG A O 1
ATOM 742 N N . VAL A 1 93 ? 33.756 -3.731 -18.734 1.00 79.19 93 VAL A N 1
ATOM 743 C CA . VAL A 1 93 ? 33.303 -3.925 -20.122 1.00 79.19 93 VAL A CA 1
ATOM 744 C C . VAL A 1 93 ? 31.787 -4.130 -20.181 1.00 79.19 93 VAL A C 1
ATOM 746 O O . VAL A 1 93 ? 31.126 -3.532 -21.021 1.00 79.19 93 VAL A O 1
ATOM 749 N N . LEU A 1 94 ? 31.222 -4.913 -19.256 1.00 79.25 94 LEU A N 1
ATOM 750 C CA . LEU A 1 94 ? 29.770 -5.106 -19.150 1.00 79.25 94 LEU A CA 1
ATOM 751 C C . LEU A 1 94 ? 29.020 -3.818 -18.756 1.00 79.25 94 LEU A C 1
ATOM 753 O O . LEU A 1 94 ? 27.879 -3.632 -19.169 1.00 79.25 94 LEU A O 1
ATOM 757 N N . ASP A 1 95 ? 29.661 -2.920 -18.000 1.00 76.56 95 ASP A N 1
ATOM 758 C CA . ASP A 1 95 ? 29.103 -1.619 -17.599 1.00 76.56 95 ASP A CA 1
ATOM 759 C C . ASP A 1 95 ? 29.109 -0.577 -18.745 1.00 76.56 95 ASP A C 1
ATOM 761 O O . ASP A 1 95 ? 28.514 0.495 -18.596 1.00 76.56 95 ASP A O 1
ATOM 765 N N . LEU A 1 96 ? 29.750 -0.853 -19.893 1.00 89.81 96 LEU A N 1
ATOM 766 C CA . LEU A 1 96 ? 29.725 0.056 -21.044 1.00 89.81 96 LEU A CA 1
ATOM 767 C C . LEU A 1 96 ? 28.298 0.190 -21.589 1.00 89.81 96 LEU A C 1
ATOM 769 O O . LEU A 1 96 ? 27.620 -0.802 -21.858 1.00 89.81 96 LEU A O 1
ATOM 773 N N . ALA A 1 97 ? 27.864 1.433 -21.814 1.00 80.00 97 ALA A N 1
ATOM 774 C CA . ALA A 1 97 ? 26.517 1.762 -22.281 1.00 80.00 97 ALA A CA 1
ATOM 775 C C . ALA A 1 97 ? 26.020 0.929 -23.486 1.00 80.00 97 ALA A C 1
ATOM 777 O O . ALA A 1 97 ? 24.890 0.445 -23.409 1.00 80.00 97 ALA A O 1
ATOM 778 N N . PRO A 1 98 ? 26.794 0.701 -24.570 1.00 87.69 98 PRO A N 1
ATOM 779 C CA . PRO A 1 98 ? 26.323 -0.125 -25.685 1.00 87.69 98 PRO A CA 1
ATOM 780 C C . PRO A 1 98 ? 26.163 -1.608 -25.314 1.00 87.69 98 PRO A C 1
ATOM 782 O O . PRO A 1 98 ? 25.173 -2.225 -25.696 1.00 87.69 98 PRO A O 1
ATOM 785 N N . VAL A 1 99 ? 27.083 -2.168 -24.520 1.00 86.25 99 VAL A N 1
ATOM 786 C CA . VAL A 1 99 ? 27.045 -3.579 -24.090 1.00 86.25 99 VAL A CA 1
ATOM 787 C C . VAL A 1 99 ? 25.858 -3.821 -23.165 1.00 86.25 99 VAL A C 1
ATOM 789 O O . VAL A 1 99 ? 25.076 -4.746 -23.376 1.00 86.25 99 VAL A O 1
ATOM 792 N N . ARG A 1 100 ? 25.671 -2.937 -22.180 1.00 84.81 100 ARG A N 1
ATOM 793 C CA . ARG A 1 100 ? 24.529 -2.979 -21.266 1.00 84.81 100 ARG A CA 1
ATOM 794 C C . ARG A 1 100 ? 23.202 -2.876 -22.016 1.00 84.81 100 ARG A C 1
ATOM 796 O O . ARG A 1 100 ? 22.287 -3.628 -21.707 1.00 84.81 100 ARG A O 1
ATOM 803 N N . ARG A 1 101 ? 23.094 -1.976 -23.000 1.00 87.81 101 ARG A N 1
ATOM 804 C CA . ARG A 1 101 ? 21.887 -1.839 -23.834 1.00 87.81 101 ARG A CA 1
ATOM 805 C C . ARG A 1 101 ? 21.606 -3.105 -24.642 1.00 87.81 101 ARG A C 1
ATOM 807 O O . ARG A 1 101 ? 20.462 -3.531 -24.671 1.00 87.81 101 ARG A O 1
ATOM 814 N N . GLY A 1 102 ? 22.628 -3.722 -25.239 1.00 93.69 102 GLY A N 1
ATOM 815 C CA . GLY A 1 102 ? 22.467 -4.975 -25.985 1.00 93.69 102 GLY A CA 1
ATOM 816 C C . GLY A 1 102 ? 22.016 -6.142 -25.102 1.00 93.69 102 GLY A C 1
ATOM 817 O O . GLY A 1 102 ? 21.091 -6.865 -25.460 1.00 93.69 102 GLY A O 1
ATOM 818 N N . LEU A 1 103 ? 22.617 -6.287 -23.917 1.00 89.56 103 LEU A N 1
ATOM 819 C CA . LEU A 1 103 ? 22.225 -7.305 -22.936 1.00 89.56 103 LEU A CA 1
ATOM 820 C C . LEU A 1 103 ? 20.803 -7.090 -22.414 1.00 89.56 103 LEU A C 1
ATOM 822 O O . LEU A 1 103 ? 20.063 -8.059 -22.286 1.00 89.56 103 LEU A O 1
ATOM 826 N N . LEU A 1 104 ? 20.424 -5.841 -22.127 1.00 88.75 104 LEU A N 1
ATOM 827 C CA . LEU A 1 104 ? 19.065 -5.510 -21.696 1.00 88.75 104 LEU A CA 1
ATOM 828 C C . LEU A 1 104 ? 18.050 -5.761 -22.811 1.00 88.75 104 LEU A C 1
ATOM 830 O O . LEU A 1 104 ? 17.046 -6.403 -22.553 1.00 88.75 104 LEU A O 1
ATOM 834 N N . TRP A 1 105 ? 18.347 -5.372 -24.053 1.00 93.50 105 TRP A N 1
ATOM 835 C CA . TRP A 1 105 ? 17.483 -5.676 -25.197 1.00 93.50 105 TRP A CA 1
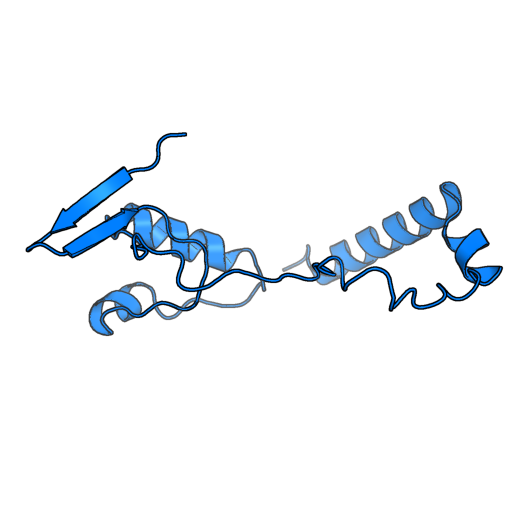ATOM 836 C C . TRP A 1 105 ? 17.280 -7.186 -25.380 1.00 93.50 105 TRP A C 1
ATOM 838 O O . TRP A 1 105 ? 16.162 -7.641 -25.606 1.00 93.50 105 TRP A O 1
ATOM 848 N N . PHE A 1 106 ? 18.349 -7.979 -25.242 1.00 93.06 106 PHE A N 1
ATOM 849 C CA . PHE A 1 106 ? 18.258 -9.437 -25.308 1.00 93.06 106 PHE A CA 1
ATOM 850 C C . PHE A 1 106 ? 17.441 -10.013 -24.146 1.00 93.06 106 PHE A C 1
ATOM 852 O O . PHE A 1 106 ? 16.571 -10.852 -24.369 1.00 93.06 106 PHE A O 1
ATOM 859 N N . TYR A 1 107 ? 17.690 -9.541 -22.921 1.00 89.81 107 TYR A N 1
ATOM 860 C CA . TYR A 1 107 ? 16.918 -9.915 -21.738 1.00 89.81 107 TYR A CA 1
ATOM 861 C C . TYR A 1 107 ? 15.430 -9.607 -21.925 1.00 89.81 107 TYR A C 1
ATOM 863 O O . TYR A 1 107 ? 14.610 -10.497 -21.726 1.00 89.81 107 TYR A O 1
ATOM 871 N N . ASP A 1 108 ? 15.091 -8.401 -22.383 1.00 87.81 108 ASP A N 1
ATOM 872 C CA . ASP A 1 108 ? 13.715 -7.975 -22.640 1.00 87.81 108 ASP A CA 1
ATOM 873 C C . ASP A 1 108 ? 13.066 -8.836 -23.732 1.00 87.81 108 ASP A C 1
ATOM 875 O O . ASP A 1 108 ? 11.892 -9.193 -23.625 1.00 87.81 108 ASP A O 1
ATOM 879 N N . ARG A 1 109 ? 13.825 -9.243 -24.762 1.00 89.12 109 ARG A N 1
ATOM 880 C CA . ARG A 1 109 ? 13.322 -10.123 -25.826 1.00 89.12 109 ARG A CA 1
ATOM 881 C C . ARG A 1 109 ? 13.013 -11.525 -25.310 1.00 89.12 109 ARG A C 1
ATOM 883 O O . ARG A 1 109 ? 11.920 -12.028 -25.561 1.00 89.12 109 ARG A O 1
ATOM 890 N N . VAL A 1 110 ? 13.932 -12.124 -24.554 1.00 89.38 110 VAL A N 1
ATOM 891 C CA . VAL A 1 110 ? 13.712 -13.430 -23.916 1.00 89.38 110 VAL A CA 1
ATOM 892 C C . VAL A 1 110 ? 12.550 -13.345 -22.929 1.00 89.38 110 VAL A C 1
ATOM 894 O O . VAL A 1 110 ? 11.655 -14.180 -22.967 1.00 89.38 110 VAL A O 1
ATOM 897 N N . PHE A 1 111 ? 12.511 -12.308 -22.093 1.00 83.12 111 PHE A N 1
ATOM 898 C CA . PHE A 1 111 ? 11.416 -12.079 -21.158 1.00 83.12 111 PHE A CA 1
AT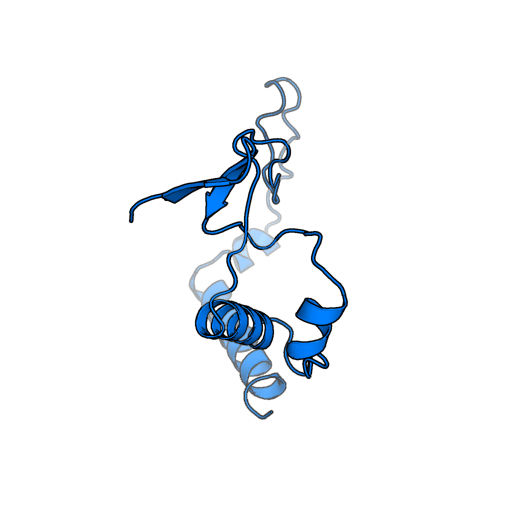OM 899 C C . PHE A 1 111 ? 10.072 -11.971 -21.888 1.00 83.12 111 PHE A C 1
ATOM 901 O O . PHE A 1 111 ? 9.107 -12.617 -21.488 1.00 83.12 111 PHE A O 1
ATOM 908 N N . SER A 1 112 ? 10.019 -11.227 -22.998 1.00 79.94 112 SER A N 1
ATOM 909 C CA . SER A 1 112 ? 8.804 -11.114 -23.807 1.00 79.94 112 SER A CA 1
ATOM 910 C C . SER A 1 112 ? 8.332 -12.472 -24.331 1.00 79.94 112 SER A C 1
ATOM 912 O O . SER A 1 112 ? 7.151 -12.769 -24.231 1.00 79.94 112 SER A O 1
ATOM 914 N N . TRP A 1 113 ? 9.233 -13.342 -24.792 1.00 84.00 113 TRP A N 1
ATOM 915 C CA . TRP A 1 113 ? 8.850 -14.678 -25.260 1.00 84.00 113 TRP A CA 1
ATOM 916 C C . TRP A 1 113 ? 8.290 -15.570 -24.154 1.00 84.00 113 TRP A C 1
ATOM 918 O O . TRP A 1 113 ? 7.346 -16.310 -24.391 1.00 84.00 113 TRP A O 1
ATOM 928 N N . TYR A 1 114 ? 8.843 -15.497 -22.943 1.00 78.69 114 TYR A N 1
ATOM 929 C CA . TYR A 1 114 ? 8.398 -16.355 -21.841 1.00 78.69 114 TYR A CA 1
ATOM 930 C C . TYR A 1 114 ? 7.137 -15.849 -21.134 1.00 78.69 114 TYR A C 1
ATOM 932 O O . TYR A 1 114 ? 6.391 -16.657 -20.591 1.00 78.69 114 TYR A O 1
ATOM 940 N N . TYR A 1 115 ? 6.907 -14.533 -21.099 1.00 72.50 115 TYR A N 1
ATOM 941 C CA . TYR A 1 115 ? 5.869 -13.940 -20.247 1.00 72.50 115 TYR A CA 1
ATOM 942 C C . TYR A 1 115 ? 4.787 -13.149 -20.995 1.00 72.50 115 TYR A C 1
ATOM 944 O O . TYR A 1 115 ? 3.749 -12.858 -20.389 1.00 72.50 115 TYR A O 1
ATOM 952 N N . ALA A 1 116 ? 4.997 -12.790 -22.268 1.00 62.81 116 ALA A N 1
ATOM 953 C CA . ALA A 1 116 ? 4.010 -12.044 -23.056 1.00 62.81 116 ALA A CA 1
ATOM 954 C C . ALA A 1 116 ? 3.023 -12.942 -23.828 1.00 62.81 116 ALA A C 1
ATOM 956 O O . ALA A 1 116 ? 1.974 -12.446 -24.220 1.00 62.81 116 ALA A O 1
ATOM 957 N N . GLU A 1 117 ? 3.307 -14.240 -24.006 1.00 53.19 117 GLU A N 1
ATOM 958 C CA . GLU A 1 117 ? 2.425 -15.204 -24.700 1.00 53.19 117 GLU A CA 1
ATOM 959 C C . GLU A 1 117 ? 1.569 -16.080 -23.754 1.00 53.19 117 GLU A C 1
ATOM 961 O O . GLU A 1 117 ? 1.184 -17.190 -24.114 1.00 53.19 117 GLU A O 1
ATOM 966 N N . ALA A 1 118 ? 1.234 -15.587 -22.556 1.00 44.59 118 ALA A N 1
ATOM 967 C CA . ALA A 1 118 ? 0.300 -16.251 -21.630 1.00 44.59 118 ALA A CA 1
ATOM 968 C C . ALA A 1 118 ? -0.923 -15.386 -21.299 1.00 44.59 118 ALA A C 1
ATOM 970 O O . ALA A 1 118 ? -0.759 -14.158 -21.120 1.00 44.59 118 ALA A O 1
#

Foldseek 3Di:
DDWDWDADPNAIWTWDDDPDDDDDDPVVVVVLPDQDPPDPPPSVVVSVVVCVVVVHTDIDHPDCPDDDCDPDPDPDPPVPPPPPPDPPPVNVVCPDPVNVVVVVVVVVVVCCVVPVVD

Secondary structure (DSSP, 8-state):
----EEEETTEEEEES--S------HHHHTTTPPP--SSTTHHHHHHHHHHHHTT---EE-SS------TT------TT----PPPPPHHHHHHTSHHHHHHHHHHHHHHHHHHHS--